Protein AF-A0A3P6T5S9-F1 (afdb_monomer_lite)

pLDDT: mean 77.86, std 15.09, range [27.42, 95.69]

Sequence (155 aa):
MCSCSVAAVSPSATGPFSETRSIGPPHPSAKLKLLEIKGSSTGWFGTVELTFEYFGAWPLGLKDLEVTPVMDGDFCEKAAFNQSVPLPNYAQGSLGTVVARVDADAMYRRCHYLYYAKEVKSKQCRTRSFPTAKDSQSILLSELRHNQFSFTVSD

Secondary structure (DSSP, 8-state):
-EEE----EETTEE-PPPPPEEEPPPPP--EEEEEEEEEEEETTEEEEEEEEEEE---TT-GGGEEEEEEEEEEEESS--TT-PPPPPEEEE-STTEEEEEEEHHHHHTTEEEEEEEEEEEETTT--EE---GGG-EEEETTTTSSS--------

Foldseek 3Di:
DDKDWDWDDDPVDTHDTDPIDDDDQDEDDKKWDFDDWEWDDDDPWIKIKTKIFIDDPDPVDQVQKDFDKAWDWDDFQADPVPDDQDGWDWDDDPRRMIITMGICVCLVRFIKIKMTGQKMAGNVSRHMDGDDSVSIDMDGSPVVPDDDYPDDDDD

Structure (mmCIF, N/CA/C/O backbone):
data_AF-A0A3P6T5S9-F1
#
_entry.id   AF-A0A3P6T5S9-F1
#
loop_
_atom_site.group_PDB
_atom_site.id
_atom_site.type_symbol
_atom_site.label_atom_id
_atom_site.label_alt_id
_atom_site.label_comp_id
_atom_site.label_asym_id
_atom_site.label_entity_id
_atom_site.label_seq_id
_atom_site.pdbx_PDB_ins_code
_atom_site.Cartn_x
_atom_site.Cartn_y
_atom_site.Cartn_z
_atom_site.occupancy
_atom_site.B_iso_or_equiv
_atom_site.auth_seq_id
_atom_site.auth_comp_id
_atom_site.auth_asym_id
_atom_site.auth_atom_id
_atom_site.pdbx_PDB_model_num
ATOM 1 N N . MET A 1 1 ? -9.781 9.332 23.239 1.00 52.12 1 MET A N 1
ATOM 2 C CA . MET A 1 1 ? -9.938 8.082 24.013 1.00 52.12 1 MET A CA 1
ATOM 3 C C . MET A 1 1 ? -11.313 7.529 23.706 1.00 52.12 1 MET A C 1
ATOM 5 O O . MET A 1 1 ? -12.257 8.307 23.734 1.00 52.12 1 MET A O 1
ATOM 9 N N . CYS A 1 2 ? -11.411 6.246 23.363 1.00 61.91 2 CYS A N 1
ATOM 10 C CA . CYS A 1 2 ? -12.689 5.575 23.132 1.00 61.91 2 CYS A CA 1
ATOM 11 C C . CYS A 1 2 ? -12.985 4.671 24.332 1.00 61.91 2 CYS A C 1
ATOM 13 O O . CYS A 1 2 ? -12.091 3.993 24.837 1.00 61.91 2 CYS A O 1
ATOM 15 N N . SER A 1 3 ? -14.225 4.684 24.806 1.00 74.31 3 SER A N 1
ATOM 16 C CA . SER A 1 3 ? -14.689 3.852 25.912 1.00 74.31 3 SER A CA 1
ATOM 17 C C . SER A 1 3 ? -15.760 2.887 25.421 1.00 74.31 3 SER A C 1
ATOM 19 O O . SER A 1 3 ? -16.644 3.274 24.658 1.00 74.31 3 SER A O 1
ATOM 21 N N . CYS A 1 4 ? -15.684 1.634 25.864 1.00 79.56 4 CYS A N 1
ATOM 22 C CA . CYS A 1 4 ? -16.696 0.625 25.568 1.00 79.56 4 CYS A CA 1
ATOM 23 C C . CYS A 1 4 ? -17.222 -0.014 26.853 1.00 79.56 4 CYS A C 1
ATOM 25 O O . CYS A 1 4 ? -16.476 -0.242 27.808 1.00 79.56 4 CYS A O 1
ATOM 27 N N . SER A 1 5 ? -18.511 -0.331 26.836 1.00 88.44 5 SER A N 1
ATOM 28 C CA . SER A 1 5 ? -19.198 -1.176 27.807 1.00 88.44 5 SER A CA 1
ATOM 29 C C . SER A 1 5 ? -20.119 -2.128 27.049 1.00 88.44 5 SER A C 1
ATOM 31 O O . SER A 1 5 ? -20.543 -1.846 25.926 1.00 88.44 5 SER A O 1
ATOM 33 N N . VAL A 1 6 ? -20.390 -3.284 27.642 1.00 90.94 6 VAL A N 1
ATOM 34 C CA . VAL A 1 6 ? -21.270 -4.305 27.066 1.00 90.94 6 VAL A CA 1
ATOM 35 C C . VAL A 1 6 ? -22.428 -4.566 28.015 1.00 90.94 6 VAL A C 1
ATOM 37 O O . VAL A 1 6 ? -22.257 -4.510 29.229 1.00 90.94 6 VAL A O 1
ATOM 40 N N . ALA A 1 7 ? -23.609 -4.844 27.474 1.00 94.38 7 ALA A N 1
ATOM 41 C CA . ALA A 1 7 ? -24.784 -5.224 28.251 1.00 94.38 7 ALA A CA 1
ATOM 42 C C . ALA A 1 7 ? -25.393 -6.500 27.669 1.00 94.38 7 ALA A C 1
ATOM 44 O O . ALA A 1 7 ? -25.393 -6.699 26.453 1.00 94.38 7 ALA A O 1
ATOM 45 N N . ALA A 1 8 ? -25.918 -7.361 28.540 1.00 92.56 8 ALA A N 1
ATOM 46 C CA . ALA A 1 8 ? -26.695 -8.515 28.108 1.00 92.56 8 ALA A CA 1
ATOM 47 C C . ALA A 1 8 ? -28.048 -8.045 27.558 1.00 92.56 8 ALA A C 1
ATOM 49 O O . ALA A 1 8 ? -28.709 -7.212 28.178 1.00 92.56 8 ALA A O 1
ATOM 50 N N . VAL A 1 9 ? -28.469 -8.582 26.413 1.00 95.69 9 VAL A N 1
ATOM 51 C CA . VAL A 1 9 ? -29.724 -8.198 25.752 1.00 95.69 9 VAL A CA 1
ATOM 52 C C . VAL A 1 9 ? -30.643 -9.412 25.662 1.00 95.69 9 VAL A C 1
ATOM 54 O O . VAL A 1 9 ? -30.214 -10.498 25.281 1.00 95.69 9 VAL A O 1
ATOM 57 N N . SER A 1 10 ? -31.909 -9.220 26.014 1.00 92.75 10 SER A N 1
ATOM 58 C CA . SER A 1 10 ? -33.001 -10.179 25.838 1.00 92.75 10 SER A CA 1
ATOM 59 C C . SER A 1 10 ? -34.105 -9.540 24.983 1.00 92.75 10 SER A C 1
ATOM 61 O O . SER A 1 10 ? -34.122 -8.315 24.852 1.00 92.75 10 SER A O 1
ATOM 63 N N . PRO A 1 11 ? -35.052 -10.316 24.421 1.00 94.25 11 PRO A N 1
ATOM 64 C CA . PRO A 1 11 ? -36.096 -9.780 23.540 1.00 94.25 11 PRO A CA 1
ATOM 65 C C . PRO A 1 11 ? -36.939 -8.652 24.153 1.00 94.25 11 PRO A C 1
ATOM 67 O O . PRO A 1 11 ? -37.520 -7.854 23.425 1.00 94.25 11 PRO A O 1
ATOM 70 N N . SER A 1 12 ? -37.014 -8.590 25.484 1.00 93.19 12 SER A N 1
ATOM 71 C CA . SER A 1 12 ? -37.866 -7.660 26.227 1.00 93.19 12 SER A CA 1
ATOM 72 C C . SER A 1 12 ? -37.107 -6.715 27.162 1.00 93.19 12 SER A C 1
ATOM 74 O O . SER A 1 12 ? -37.729 -5.835 27.750 1.00 93.19 12 SER A O 1
ATOM 76 N N . ALA A 1 13 ? -35.794 -6.886 27.347 1.00 91.56 13 ALA A N 1
ATOM 77 C CA . ALA A 1 13 ? -35.017 -6.073 28.283 1.00 91.56 13 ALA A CA 1
ATOM 78 C C . ALA A 1 13 ? -33.512 -6.090 27.988 1.00 91.56 13 ALA A C 1
ATOM 80 O O . ALA A 1 13 ? -32.966 -7.098 27.535 1.00 91.56 13 ALA A O 1
ATOM 81 N N . THR A 1 14 ? -32.838 -5.003 28.362 1.00 94.38 14 THR A N 1
ATOM 82 C CA . THR A 1 14 ? -31.375 -4.887 28.396 1.00 94.38 14 THR A CA 1
ATOM 83 C C . THR A 1 14 ? -30.918 -4.871 29.853 1.00 94.38 14 THR A C 1
ATOM 85 O O . THR A 1 14 ? -31.457 -4.121 30.664 1.00 94.38 14 THR A O 1
ATOM 88 N N . GLY A 1 15 ? -29.949 -5.719 30.195 1.00 93.25 15 GLY A N 1
ATOM 89 C CA . GLY A 1 15 ? -29.340 -5.767 31.522 1.00 93.25 15 GLY A CA 1
ATOM 90 C C . GLY A 1 15 ? -28.439 -4.557 31.806 1.00 93.25 15 GLY A C 1
ATOM 91 O O . GLY A 1 15 ? -28.217 -3.721 30.928 1.00 93.25 15 GLY A O 1
ATOM 92 N N . PRO A 1 16 ? -27.890 -4.448 33.026 1.00 93.31 16 PRO A N 1
ATOM 93 C CA . PRO A 1 16 ? -26.955 -3.382 33.359 1.00 93.31 16 PRO A CA 1
ATOM 94 C C . PRO A 1 16 ? -25.697 -3.457 32.481 1.00 93.31 16 PRO A C 1
ATOM 96 O O . PRO A 1 16 ? -25.209 -4.542 32.155 1.00 93.31 16 PRO A O 1
ATOM 99 N N . PHE A 1 17 ? -25.172 -2.289 32.108 1.00 92.19 17 PHE A N 1
ATOM 100 C CA . PHE A 1 17 ? -23.906 -2.191 31.389 1.00 92.19 17 PHE A CA 1
ATOM 101 C C . PHE A 1 17 ? -22.741 -2.611 32.289 1.00 92.19 17 PHE A C 1
ATOM 103 O O . PHE A 1 17 ? -22.725 -2.324 33.486 1.00 92.19 17 PHE A O 1
ATOM 110 N N . SER A 1 18 ? -21.751 -3.270 31.692 1.00 92.25 18 SER A N 1
ATOM 111 C CA . SER A 1 18 ? -20.482 -3.581 32.339 1.00 92.25 18 SER A CA 1
ATOM 112 C C . SER A 1 18 ? -19.733 -2.310 32.736 1.00 92.25 18 SER A C 1
ATOM 114 O O . SER A 1 18 ? -19.991 -1.225 32.207 1.00 92.25 18 SER A O 1
ATOM 116 N N . GLU A 1 19 ? -18.712 -2.465 33.578 1.00 90.31 19 GLU A N 1
ATOM 117 C CA . GLU A 1 19 ? -17.730 -1.405 33.791 1.00 90.31 19 GLU A CA 1
ATOM 118 C C . GLU A 1 19 ? -17.168 -0.899 32.458 1.00 90.31 19 GLU A C 1
ATOM 120 O O . GLU A 1 19 ? -16.846 -1.677 31.549 1.00 90.31 19 GLU A O 1
ATOM 125 N N . THR A 1 20 ? -17.060 0.422 32.354 1.00 88.00 20 THR A N 1
ATOM 126 C CA . THR A 1 20 ? -16.529 1.098 31.178 1.00 88.00 20 THR A CA 1
ATOM 127 C C . THR A 1 20 ? -15.031 0.856 31.084 1.00 88.00 20 THR A C 1
ATOM 129 O O . THR A 1 20 ? -14.269 1.286 31.951 1.00 88.00 20 THR A O 1
ATOM 132 N N . ARG A 1 21 ? -14.582 0.217 30.001 1.00 83.44 21 ARG A N 1
ATOM 133 C CA . ARG A 1 21 ? -13.153 0.053 29.723 1.00 83.44 21 ARG A CA 1
ATOM 134 C C . ARG A 1 21 ? -12.686 1.063 28.690 1.00 83.44 21 ARG A C 1
ATOM 136 O O . ARG A 1 21 ? -13.300 1.229 27.636 1.00 83.44 21 ARG A O 1
ATOM 143 N N . SER A 1 22 ? -11.580 1.732 29.007 1.00 76.88 22 SER A N 1
ATOM 144 C CA . SER A 1 22 ? -10.863 2.571 28.051 1.00 76.88 22 SER A CA 1
ATOM 145 C C . SER A 1 22 ? -10.094 1.663 27.103 1.00 76.88 22 SER A C 1
ATOM 147 O O . SER A 1 22 ? -9.246 0.881 27.536 1.00 76.88 22 SER A O 1
ATOM 149 N N . ILE A 1 23 ? -10.414 1.749 25.819 1.00 74.38 23 ILE A N 1
ATOM 150 C CA . ILE A 1 23 ? -9.679 1.069 24.761 1.00 74.38 23 ILE A CA 1
ATOM 151 C C . ILE A 1 23 ? -8.885 2.103 23.970 1.00 74.38 23 ILE A C 1
ATOM 153 O O . ILE A 1 23 ? -9.350 3.211 23.674 1.00 74.38 23 ILE A O 1
ATOM 157 N N . GLY A 1 24 ? -7.650 1.732 23.635 1.00 67.62 24 GLY A N 1
ATOM 158 C CA . GLY A 1 24 ? -6.863 2.482 22.667 1.00 67.62 24 GLY A CA 1
ATOM 159 C C . GLY A 1 24 ? -7.614 2.551 21.335 1.00 67.62 24 GLY A C 1
ATOM 160 O O . GLY A 1 24 ? -8.388 1.642 21.019 1.00 67.62 24 GLY A O 1
ATOM 161 N N . PRO A 1 25 ? -7.428 3.621 20.550 1.00 67.12 25 PRO A N 1
ATOM 162 C CA . PRO A 1 25 ? -8.067 3.694 19.252 1.00 67.12 25 PRO A CA 1
ATOM 163 C C . PRO A 1 25 ? -7.555 2.534 18.375 1.00 67.12 25 PRO A C 1
ATOM 165 O O . PRO A 1 25 ? -6.379 2.161 18.473 1.00 67.12 25 PRO A O 1
ATOM 168 N N . PRO A 1 26 ? -8.422 1.923 17.552 1.00 75.19 26 PRO A N 1
ATOM 169 C CA . PRO A 1 26 ? -8.018 0.810 16.709 1.00 75.19 26 PRO A CA 1
ATOM 170 C C . PRO A 1 26 ? -6.925 1.264 15.736 1.00 75.19 26 PRO A C 1
ATOM 172 O O . PRO A 1 26 ? -6.960 2.378 15.203 1.00 75.19 26 PRO A O 1
ATOM 175 N N . HIS A 1 27 ? -5.940 0.396 15.512 1.00 80.50 27 HIS A N 1
ATOM 176 C CA . HIS A 1 27 ? -4.856 0.656 14.571 1.00 80.50 27 HIS A CA 1
ATOM 177 C C . HIS A 1 27 ? -5.180 -0.046 13.256 1.00 80.50 27 HIS A C 1
ATOM 179 O O . HIS A 1 27 ? -5.415 -1.258 13.269 1.00 80.50 27 HIS A O 1
ATOM 185 N N . PRO A 1 28 ? -5.232 0.684 12.132 1.00 83.88 28 PRO A N 1
ATOM 186 C CA . PRO A 1 28 ? -5.556 0.071 10.858 1.00 83.88 28 PRO A CA 1
ATOM 187 C C . PRO A 1 28 ? -4.438 -0.874 10.424 1.00 83.88 28 PRO A C 1
ATOM 189 O O . PRO A 1 28 ? -3.287 -0.718 10.816 1.00 83.88 28 PRO A O 1
ATOM 192 N N . SER A 1 29 ? -4.763 -1.875 9.621 1.00 83.50 29 SER A N 1
ATOM 193 C CA . SER A 1 29 ? -3.777 -2.761 9.009 1.00 83.50 29 SER A CA 1
ATOM 194 C C . SER A 1 29 ? -4.258 -3.121 7.616 1.00 83.50 29 SER A C 1
ATOM 196 O O . SER A 1 29 ? -5.448 -3.376 7.416 1.00 83.50 29 SER A O 1
ATOM 198 N N . ALA A 1 30 ? -3.339 -3.101 6.659 1.00 85.69 30 ALA A N 1
ATOM 199 C CA . ALA A 1 30 ? -3.608 -3.447 5.279 1.00 85.69 30 ALA A CA 1
ATOM 200 C C . ALA A 1 30 ? -2.390 -4.161 4.697 1.00 85.69 30 ALA A C 1
ATOM 202 O O . ALA A 1 30 ? -1.250 -3.767 4.948 1.00 85.69 30 ALA A O 1
ATOM 203 N N . LYS A 1 31 ? -2.648 -5.201 3.909 1.00 86.81 31 LYS A N 1
ATOM 204 C CA . LYS A 1 31 ? -1.640 -5.886 3.101 1.00 86.81 31 LYS A CA 1
ATOM 205 C C . LYS A 1 31 ? -1.852 -5.526 1.644 1.00 86.81 31 LYS A C 1
ATOM 207 O O . LYS A 1 31 ? -2.989 -5.312 1.233 1.00 86.81 31 LYS A O 1
ATOM 212 N N . LEU A 1 32 ? -0.766 -5.469 0.882 1.00 88.06 32 LEU A N 1
ATOM 213 C CA . LEU A 1 32 ? -0.816 -5.220 -0.554 1.00 88.06 32 LEU A CA 1
ATOM 214 C C . LEU A 1 32 ? -0.779 -6.537 -1.319 1.00 88.06 32 LEU A C 1
ATOM 216 O O . LEU A 1 32 ? -0.088 -7.480 -0.931 1.00 88.06 32 LEU A O 1
ATOM 220 N N . LYS A 1 33 ? -1.486 -6.577 -2.438 1.00 88.06 33 LYS A N 1
ATOM 221 C CA . LYS A 1 33 ? -1.388 -7.620 -3.450 1.00 88.06 33 LYS A CA 1
ATOM 222 C C . LYS A 1 33 ? -1.350 -6.951 -4.811 1.00 88.06 33 LYS A C 1
ATOM 224 O O . LYS A 1 33 ? -2.144 -6.054 -5.079 1.00 88.06 33 LYS A O 1
ATOM 229 N N . LEU A 1 34 ? -0.433 -7.379 -5.667 1.00 86.38 34 LEU A N 1
ATOM 230 C CA . LEU A 1 34 ? -0.402 -6.909 -7.043 1.00 86.38 34 LEU A CA 1
ATOM 231 C C . LEU A 1 34 ? -1.654 -7.396 -7.785 1.00 86.38 34 LEU A C 1
ATOM 233 O O . LEU A 1 34 ? -1.944 -8.593 -7.796 1.00 86.38 34 LEU A O 1
ATOM 237 N N . LEU A 1 35 ? -2.395 -6.457 -8.367 1.00 86.38 35 LEU A N 1
ATOM 238 C CA . LEU A 1 35 ? -3.636 -6.717 -9.091 1.00 86.38 35 LEU A CA 1
ATOM 239 C C . LEU A 1 35 ? -3.421 -6.670 -10.603 1.00 86.38 35 LEU A C 1
ATOM 241 O O . LEU A 1 35 ? -3.854 -7.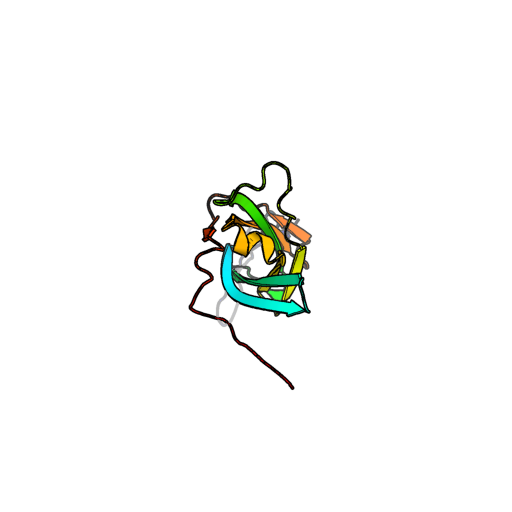572 -11.313 1.00 86.38 35 LEU A O 1
ATOM 245 N N . GLU A 1 36 ? -2.781 -5.609 -11.091 1.00 84.12 36 GLU A N 1
ATOM 246 C CA . GLU A 1 36 ? -2.664 -5.348 -12.524 1.00 84.12 36 GLU A CA 1
ATOM 247 C C . GLU A 1 36 ? -1.375 -4.598 -12.845 1.00 84.12 36 GLU A C 1
ATOM 249 O O . GLU A 1 36 ? -0.857 -3.832 -12.028 1.00 84.12 36 GLU A O 1
ATOM 254 N N . ILE A 1 37 ? -0.882 -4.805 -14.063 1.00 79.31 37 ILE A N 1
ATOM 255 C CA . ILE A 1 37 ? 0.301 -4.149 -14.600 1.00 79.31 37 ILE A CA 1
ATOM 256 C C . ILE A 1 37 ? -0.043 -3.622 -15.986 1.00 79.31 37 ILE A C 1
ATOM 258 O O . ILE A 1 37 ? -0.540 -4.367 -16.829 1.00 79.31 37 ILE A O 1
ATOM 262 N N . LYS A 1 38 ? 0.219 -2.340 -16.228 1.00 81.38 38 LYS A N 1
ATOM 263 C CA . LYS A 1 38 ? -0.043 -1.683 -17.509 1.00 81.38 38 LYS A CA 1
ATOM 264 C C . LYS A 1 38 ? 1.196 -0.947 -17.984 1.00 81.38 38 LYS A C 1
ATOM 266 O O . LYS A 1 38 ? 1.690 -0.052 -17.310 1.00 81.38 38 LYS A O 1
ATOM 271 N N . GLY A 1 39 ? 1.690 -1.314 -19.161 1.00 76.44 39 GLY A N 1
ATOM 272 C CA . GLY A 1 39 ? 2.707 -0.539 -19.865 1.00 76.44 39 GLY A CA 1
ATOM 273 C C . GLY A 1 39 ? 2.048 0.489 -20.778 1.00 76.44 39 GLY A C 1
ATOM 274 O O . GLY A 1 39 ? 1.134 0.151 -21.524 1.00 76.44 39 GLY A O 1
ATOM 275 N N . SER A 1 40 ? 2.534 1.723 -20.746 1.00 74.00 40 SER A N 1
ATOM 276 C CA . SER A 1 40 ? 2.206 2.763 -21.718 1.00 74.00 40 SER A CA 1
ATOM 277 C C . SER A 1 40 ? 3.497 3.317 -22.306 1.00 74.00 40 SER A C 1
ATOM 279 O O . SER A 1 40 ? 4.486 3.482 -21.593 1.00 74.00 40 SER A O 1
ATOM 281 N N . SER A 1 41 ? 3.511 3.596 -23.606 1.00 70.38 41 SER A N 1
ATOM 282 C CA . SER A 1 41 ? 4.642 4.237 -24.275 1.00 70.38 41 SER A CA 1
ATOM 283 C C . SER A 1 41 ? 4.160 5.433 -25.075 1.00 70.38 41 SER A C 1
ATOM 285 O O . SER A 1 41 ? 3.377 5.278 -26.009 1.00 70.38 41 SER A O 1
ATOM 287 N N . THR A 1 42 ? 4.670 6.616 -24.751 1.00 59.47 42 THR A N 1
ATOM 288 C CA . THR A 1 42 ? 4.489 7.820 -25.566 1.00 59.47 42 THR A CA 1
ATOM 289 C C . THR A 1 42 ? 5.830 8.154 -26.211 1.00 59.47 42 THR A C 1
ATOM 291 O O . THR A 1 42 ? 6.687 8.801 -25.607 1.00 59.47 42 THR A O 1
ATOM 294 N N . GLY A 1 43 ? 6.045 7.662 -27.434 1.00 62.31 43 GLY A N 1
ATOM 295 C CA . GLY A 1 43 ? 7.313 7.821 -28.151 1.00 62.31 43 GLY A CA 1
ATOM 296 C C . GLY A 1 43 ? 8.450 7.005 -27.524 1.00 62.31 43 GLY A C 1
ATOM 297 O O . GLY A 1 43 ? 8.315 5.802 -27.327 1.00 62.31 43 GLY A O 1
ATOM 298 N N . TRP A 1 44 ? 9.580 7.654 -27.222 1.00 55.09 44 TRP A N 1
ATOM 299 C CA . TRP A 1 44 ? 10.773 7.005 -26.646 1.00 55.09 44 TRP A CA 1
ATOM 300 C C . TRP A 1 44 ? 10.678 6.761 -25.131 1.00 55.09 44 TRP A C 1
ATOM 302 O O . TRP A 1 44 ? 11.489 6.015 -24.583 1.00 55.09 44 TRP A O 1
ATOM 312 N N . PHE A 1 45 ? 9.704 7.371 -24.450 1.00 66.50 45 PHE A N 1
ATOM 313 C CA . PHE A 1 45 ? 9.515 7.240 -23.007 1.00 66.50 45 PHE A CA 1
ATOM 314 C C . PHE A 1 45 ? 8.353 6.292 -22.717 1.00 66.50 45 PHE A C 1
ATOM 316 O O . PHE A 1 45 ? 7.228 6.499 -23.176 1.00 66.50 45 PHE A O 1
ATOM 323 N N . GLY A 1 46 ? 8.647 5.229 -21.969 1.00 74.56 46 GLY A N 1
ATOM 324 C CA . GLY A 1 46 ? 7.648 4.294 -21.470 1.00 74.56 46 GLY A CA 1
ATOM 325 C C . GLY A 1 46 ? 7.451 4.449 -19.968 1.00 74.56 46 GLY A C 1
ATOM 326 O O . GLY A 1 46 ? 8.411 4.690 -19.237 1.00 74.56 46 GLY A O 1
ATOM 327 N N . THR A 1 47 ? 6.223 4.253 -19.510 1.00 83.06 47 THR A N 1
ATOM 328 C CA . THR A 1 47 ? 5.844 4.221 -18.097 1.00 83.06 47 THR A CA 1
ATOM 329 C C . THR A 1 47 ? 5.084 2.934 -17.822 1.00 83.06 47 THR A C 1
ATOM 331 O O . THR A 1 47 ? 4.333 2.435 -18.659 1.00 83.06 47 THR A O 1
ATOM 334 N N . VAL A 1 48 ? 5.288 2.387 -16.635 1.00 82.75 48 VAL A N 1
ATOM 335 C CA . VAL A 1 48 ? 4.681 1.148 -16.169 1.00 82.75 48 VAL A CA 1
ATOM 336 C C . VAL A 1 48 ? 3.866 1.487 -14.942 1.00 82.75 48 VAL A C 1
ATOM 338 O O . VAL A 1 48 ? 4.396 1.993 -13.954 1.00 82.75 48 VAL A O 1
ATOM 341 N N . GLU A 1 49 ? 2.573 1.224 -15.009 1.00 88.19 49 GLU A N 1
ATOM 342 C CA . GLU A 1 49 ? 1.653 1.376 -13.896 1.00 88.19 49 GLU A CA 1
ATOM 343 C C . GLU A 1 49 ? 1.424 0.013 -13.241 1.00 88.19 49 GLU A C 1
ATOM 345 O O . GLU A 1 49 ? 1.014 -0.948 -13.889 1.00 88.19 49 GLU A O 1
ATOM 350 N N . LEU A 1 50 ? 1.692 -0.066 -11.944 1.00 86.81 50 LEU A N 1
ATOM 351 C CA . LEU A 1 50 ? 1.466 -1.220 -11.086 1.00 86.81 50 LEU A CA 1
ATOM 352 C C . LEU A 1 50 ? 0.290 -0.886 -10.175 1.00 86.81 50 LEU A C 1
ATOM 354 O O . LEU A 1 50 ? 0.387 0.015 -9.342 1.00 86.81 50 LEU A O 1
ATOM 358 N N . THR A 1 51 ? -0.821 -1.596 -10.323 1.00 89.06 51 THR A N 1
ATOM 359 C CA . THR A 1 51 ? -1.984 -1.442 -9.448 1.00 89.06 51 THR A CA 1
ATOM 360 C C . THR A 1 51 ? -1.920 -2.490 -8.353 1.00 89.06 51 THR A C 1
ATOM 362 O O . THR A 1 51 ? -1.918 -3.690 -8.626 1.00 89.06 51 THR A O 1
ATOM 365 N N . PHE A 1 52 ? -1.899 -2.039 -7.105 1.00 89.62 52 PHE A N 1
ATOM 366 C CA . PHE A 1 52 ? -1.966 -2.886 -5.926 1.00 89.62 52 PHE A CA 1
ATOM 367 C C . PHE A 1 52 ? -3.349 -2.780 -5.303 1.00 89.62 52 PHE A C 1
ATOM 369 O O . PHE A 1 52 ? -3.820 -1.684 -5.010 1.00 89.62 52 PHE A O 1
ATOM 376 N N . GLU A 1 53 ? -3.973 -3.921 -5.055 1.00 91.19 53 GLU A N 1
ATOM 377 C CA . GLU A 1 53 ? -5.138 -4.030 -4.190 1.00 91.19 53 GLU A CA 1
ATOM 378 C C . GLU A 1 53 ? -4.671 -4.118 -2.734 1.00 91.19 53 GLU A C 1
ATOM 380 O O . GLU A 1 53 ? -3.717 -4.838 -2.420 1.00 91.19 53 GLU A O 1
ATOM 385 N N . TYR A 1 54 ? -5.333 -3.391 -1.836 1.00 88.44 54 TYR A N 1
ATOM 386 C CA . TYR A 1 54 ? -5.108 -3.507 -0.405 1.00 88.44 54 TYR A CA 1
ATOM 387 C C . TYR A 1 54 ? -6.306 -4.119 0.311 1.00 88.44 54 TYR A C 1
ATOM 389 O O . TYR A 1 54 ? -7.450 -3.697 0.151 1.00 88.44 54 TYR A O 1
ATOM 397 N N . PHE A 1 55 ? -6.016 -5.109 1.152 1.00 83.75 55 PHE A N 1
ATOM 398 C CA . PHE A 1 55 ? -7.012 -5.860 1.908 1.00 83.75 55 PHE A CA 1
ATOM 399 C C . PHE A 1 55 ? -6.641 -5.919 3.391 1.00 83.75 55 PHE A C 1
ATOM 401 O O . PHE A 1 55 ? -5.469 -5.884 3.773 1.00 83.75 55 PHE A O 1
ATOM 408 N N . GLY A 1 56 ? -7.661 -6.009 4.241 1.00 78.75 56 GLY A N 1
ATOM 409 C CA . GLY A 1 56 ? -7.504 -6.051 5.690 1.00 78.75 56 GLY A CA 1
ATOM 410 C C . GLY A 1 56 ? -8.850 -6.026 6.406 1.00 78.75 56 GLY A C 1
ATOM 411 O O . GLY A 1 56 ? -9.845 -5.532 5.875 1.00 78.75 56 GLY A O 1
ATOM 412 N N . ALA A 1 57 ? -8.882 -6.560 7.626 1.00 76.62 57 ALA A N 1
ATOM 413 C CA . ALA A 1 57 ? -10.063 -6.536 8.481 1.00 76.62 57 ALA A CA 1
ATOM 414 C C . ALA A 1 57 ? -10.170 -5.172 9.184 1.00 76.62 57 ALA A C 1
ATOM 416 O O . ALA A 1 57 ? -9.837 -5.040 10.360 1.00 76.62 57 ALA A O 1
ATOM 417 N N . TRP A 1 58 ? -10.588 -4.137 8.449 1.00 86.94 58 TRP A N 1
ATOM 418 C CA . TRP A 1 58 ? -10.879 -2.827 9.031 1.00 86.94 58 TRP A CA 1
ATOM 419 C C . TRP A 1 58 ? -12.387 -2.656 9.258 1.00 86.94 58 TRP A C 1
ATOM 421 O O . TRP A 1 58 ? -13.140 -2.687 8.282 1.00 86.94 58 TRP A O 1
ATOM 431 N N . PRO A 1 59 ? -12.853 -2.445 10.506 1.00 82.31 59 PRO A N 1
ATOM 432 C CA . PRO A 1 59 ? -14.285 -2.405 10.822 1.00 82.31 59 PRO A CA 1
ATOM 433 C C . PRO A 1 59 ? -15.075 -1.312 10.093 1.00 82.31 59 PRO A C 1
ATOM 435 O O . PRO A 1 59 ? -16.261 -1.486 9.835 1.00 82.31 59 PRO A O 1
ATOM 438 N N . LEU A 1 60 ? -14.427 -0.196 9.744 1.00 84.62 60 LEU A N 1
ATOM 439 C CA . LEU A 1 60 ? -15.061 0.924 9.032 1.00 84.62 60 LEU A CA 1
ATOM 440 C C . LEU A 1 60 ? -15.001 0.764 7.501 1.00 84.62 60 LEU A C 1
ATOM 442 O O . LEU A 1 60 ? -15.477 1.621 6.757 1.00 84.62 60 LEU A O 1
ATOM 446 N N . GLY A 1 61 ? -14.429 -0.344 7.023 1.00 86.94 61 GLY A N 1
ATOM 447 C CA . GLY A 1 61 ? -14.278 -0.660 5.608 1.00 86.94 61 GLY A CA 1
ATOM 448 C C . GLY A 1 61 ? -13.156 0.115 4.910 1.00 86.94 61 GLY A C 1
ATOM 449 O O . GLY A 1 61 ? -12.612 1.094 5.414 1.00 86.94 61 GLY A O 1
ATOM 450 N N . LEU A 1 62 ? -12.810 -0.314 3.695 1.00 87.38 62 LEU A N 1
ATOM 451 C CA . LEU A 1 62 ? -11.650 0.207 2.957 1.00 87.38 62 LEU A CA 1
ATOM 452 C C . LEU A 1 62 ? -11.745 1.702 2.610 1.00 87.38 62 LEU A C 1
ATOM 454 O O . LEU A 1 62 ? -10.721 2.350 2.438 1.00 87.38 62 LEU A O 1
ATOM 458 N N . LYS A 1 63 ? -12.957 2.274 2.545 1.00 88.69 63 LYS A N 1
ATOM 459 C CA . LYS A 1 63 ? -13.173 3.708 2.254 1.00 88.69 63 LYS A CA 1
ATOM 460 C C . LYS A 1 63 ? -12.519 4.620 3.290 1.00 88.69 63 LYS A C 1
ATOM 462 O O . LYS A 1 63 ? -12.070 5.722 2.953 1.00 88.69 63 LYS A O 1
ATOM 467 N N . ASP A 1 64 ? -12.481 4.153 4.532 1.00 88.88 64 ASP A N 1
ATOM 468 C CA . ASP A 1 64 ? -11.881 4.872 5.646 1.00 88.88 64 ASP A CA 1
ATOM 469 C C . ASP A 1 64 ? -10.348 4.822 5.622 1.00 88.88 64 ASP A C 1
ATOM 471 O O . ASP A 1 64 ? -9.692 5.633 6.272 1.00 88.88 64 ASP A O 1
ATOM 475 N N . LEU A 1 65 ? -9.763 3.902 4.855 1.00 89.69 65 LEU A N 1
ATOM 476 C CA . LEU A 1 65 ? -8.323 3.731 4.810 1.00 89.69 65 LEU A CA 1
ATOM 477 C C . LEU A 1 65 ? -7.669 4.628 3.758 1.00 89.69 65 LEU A C 1
ATOM 479 O O . LEU A 1 65 ? -8.213 4.916 2.689 1.00 89.69 65 LEU A O 1
ATOM 483 N N . GLU A 1 66 ? -6.461 5.057 4.082 1.00 90.19 66 GLU A N 1
ATOM 484 C CA . GLU A 1 66 ? -5.494 5.629 3.159 1.00 90.19 66 GLU A CA 1
ATOM 485 C C . GLU A 1 66 ? -4.185 4.864 3.347 1.00 90.19 66 GLU A C 1
ATOM 487 O O . GLU A 1 66 ? -3.631 4.815 4.446 1.00 90.19 66 GLU A O 1
ATOM 492 N N . VAL A 1 67 ? -3.728 4.210 2.282 1.00 89.88 67 VAL A N 1
ATOM 493 C CA . VAL A 1 67 ? -2.549 3.341 2.304 1.00 89.88 67 VAL A CA 1
ATOM 494 C C . VAL A 1 67 ? -1.439 3.996 1.500 1.00 89.88 67 VAL A C 1
ATOM 496 O O . VAL A 1 67 ? -1.639 4.348 0.338 1.00 89.88 67 VAL A O 1
ATOM 499 N N . THR A 1 68 ? -0.267 4.113 2.113 1.00 90.12 68 THR A N 1
ATOM 500 C CA . THR A 1 68 ? 0.968 4.528 1.453 1.00 90.12 68 THR A CA 1
ATOM 501 C C . THR A 1 68 ? 1.791 3.277 1.144 1.00 90.12 68 THR A C 1
ATOM 503 O O . THR A 1 68 ? 2.356 2.679 2.071 1.00 90.12 68 THR A O 1
ATOM 506 N N . PRO A 1 69 ? 1.859 2.842 -0.125 1.00 89.56 69 PRO A N 1
ATOM 507 C CA . PRO A 1 69 ? 2.744 1.757 -0.522 1.00 89.56 69 PRO A CA 1
ATOM 508 C C . PRO A 1 69 ? 4.205 2.220 -0.536 1.00 89.56 69 PRO A C 1
ATOM 510 O O . PRO A 1 69 ? 4.508 3.410 -0.637 1.00 89.56 69 PRO A O 1
ATOM 513 N N . VAL A 1 70 ? 5.112 1.256 -0.474 1.00 88.56 70 VAL A N 1
ATOM 514 C CA . VAL A 1 70 ? 6.516 1.425 -0.843 1.00 88.56 70 VAL A CA 1
ATOM 515 C C . VAL A 1 70 ? 6.914 0.277 -1.752 1.00 88.56 70 VAL A C 1
ATOM 517 O O . VAL A 1 70 ? 6.488 -0.854 -1.528 1.00 88.56 70 VAL A O 1
ATOM 520 N N . MET A 1 71 ? 7.733 0.587 -2.754 1.00 85.00 71 MET A N 1
ATOM 521 C CA . MET A 1 71 ? 8.558 -0.372 -3.470 1.00 85.00 71 MET A CA 1
ATOM 522 C C . MET A 1 71 ? 10.023 -0.028 -3.208 1.00 85.00 71 MET A C 1
ATOM 524 O O . MET A 1 71 ? 10.530 0.974 -3.716 1.00 85.00 71 MET A O 1
ATOM 528 N N . ASP A 1 72 ? 10.685 -0.853 -2.410 1.00 80.75 72 ASP A N 1
ATOM 529 C CA . ASP A 1 72 ? 12.115 -0.750 -2.161 1.00 80.75 72 ASP A CA 1
ATOM 530 C C . ASP A 1 72 ? 12.841 -1.556 -3.243 1.00 80.75 72 ASP A C 1
ATOM 532 O O . ASP A 1 72 ? 12.586 -2.749 -3.429 1.00 80.75 72 ASP A O 1
ATOM 536 N N . GLY A 1 73 ? 13.695 -0.879 -4.014 1.00 73.00 73 GLY A N 1
ATOM 537 C CA . GLY A 1 73 ? 14.521 -1.526 -5.029 1.00 73.00 73 GLY A CA 1
ATOM 538 C C . GLY A 1 73 ? 15.547 -2.434 -4.360 1.00 73.00 73 GLY A C 1
ATOM 539 O O . GLY A 1 73 ? 16.332 -1.965 -3.541 1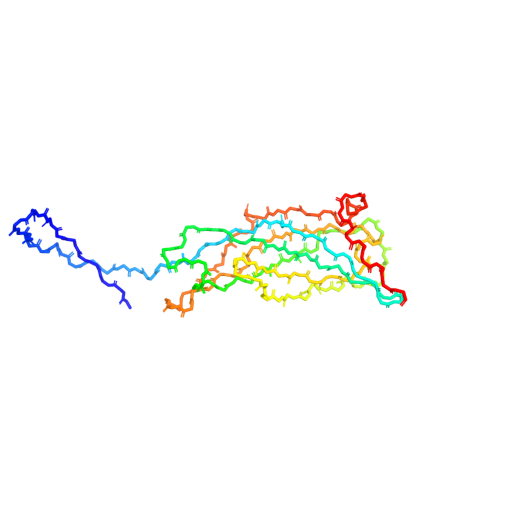.00 73.00 73 GLY A O 1
ATOM 540 N N . ASP A 1 74 ? 15.525 -3.715 -4.711 1.00 71.38 74 ASP A N 1
ATOM 541 C CA . ASP A 1 74 ? 16.437 -4.722 -4.170 1.00 71.38 74 ASP A CA 1
ATOM 542 C C . ASP A 1 74 ? 17.719 -4.782 -5.019 1.00 71.38 74 ASP A C 1
ATOM 544 O O . ASP A 1 74 ? 18.809 -4.459 -4.552 1.00 71.38 74 ASP A O 1
ATOM 548 N N . PHE A 1 75 ? 17.587 -5.074 -6.319 1.00 74.88 75 PHE A N 1
ATOM 549 C CA . PHE A 1 75 ? 18.685 -5.019 -7.294 1.00 74.88 75 PHE A CA 1
ATOM 550 C C . PHE A 1 75 ? 18.157 -4.913 -8.736 1.00 74.88 75 PHE A C 1
ATOM 552 O O . PHE A 1 75 ? 16.978 -5.141 -8.987 1.00 74.88 75 PHE A O 1
ATOM 559 N N . CYS A 1 76 ? 19.019 -4.604 -9.712 1.00 77.50 76 CYS A N 1
ATOM 560 C CA . CYS A 1 76 ? 18.689 -4.691 -11.143 1.00 77.50 76 CYS A CA 1
ATOM 561 C C . CYS A 1 76 ? 19.750 -5.510 -11.885 1.00 77.50 76 CYS A C 1
ATOM 563 O O . CYS A 1 76 ? 20.943 -5.270 -11.701 1.00 77.50 76 CYS A O 1
ATOM 565 N N . GLU A 1 77 ? 19.336 -6.450 -12.745 1.00 76.19 77 GLU A N 1
ATOM 566 C CA . GLU A 1 77 ? 20.275 -7.332 -13.467 1.00 76.19 77 GLU A CA 1
ATOM 567 C C . GLU A 1 77 ? 21.184 -6.561 -14.434 1.00 76.19 77 GLU A C 1
ATOM 569 O O . GLU A 1 77 ? 22.350 -6.913 -14.610 1.00 76.19 77 GLU A O 1
ATOM 574 N N . LYS A 1 78 ? 20.667 -5.506 -15.078 1.00 68.00 78 LYS A N 1
ATOM 575 C CA . LYS A 1 78 ? 21.483 -4.637 -15.933 1.00 68.00 78 LYS A CA 1
ATOM 576 C C . LYS A 1 78 ? 21.868 -3.385 -15.162 1.00 68.00 78 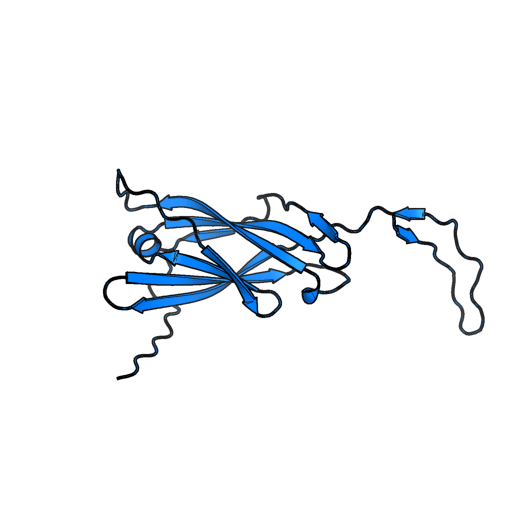LYS A C 1
ATOM 578 O O . LYS A 1 78 ? 21.109 -2.418 -15.098 1.00 68.00 78 LYS A O 1
ATOM 583 N N . ALA A 1 79 ? 23.066 -3.411 -14.595 1.00 55.59 79 ALA A N 1
ATOM 584 C CA . ALA A 1 79 ? 23.651 -2.259 -13.933 1.00 55.59 79 ALA A CA 1
ATOM 585 C C . ALA A 1 79 ? 23.983 -1.166 -14.962 1.00 55.59 79 ALA A C 1
ATOM 587 O O . ALA A 1 79 ? 24.914 -1.304 -15.755 1.00 55.59 79 ALA A O 1
ATOM 588 N N . ALA A 1 80 ? 23.263 -0.046 -14.926 1.00 56.31 80 ALA A N 1
ATOM 589 C CA . ALA A 1 80 ? 23.847 1.210 -15.373 1.00 56.31 80 ALA A CA 1
ATOM 590 C C . ALA A 1 80 ? 24.664 1.742 -14.190 1.00 56.31 80 ALA A C 1
ATOM 592 O O . ALA A 1 80 ? 24.095 2.244 -13.224 1.00 56.31 80 ALA A O 1
ATOM 593 N N . PHE A 1 81 ? 25.990 1.594 -14.247 1.00 51.59 81 PHE A N 1
ATOM 594 C CA . PHE A 1 81 ? 26.939 1.941 -13.173 1.00 51.59 81 PHE A CA 1
ATOM 595 C C . PHE A 1 81 ? 26.851 3.398 -12.661 1.00 51.59 81 PHE A C 1
ATOM 597 O O . PHE A 1 81 ? 27.517 3.737 -11.688 1.00 51.59 81 PHE A O 1
ATOM 604 N N . ASN A 1 82 ? 26.048 4.266 -13.285 1.00 55.97 82 ASN A N 1
ATOM 605 C CA . ASN A 1 82 ? 25.918 5.679 -12.931 1.00 55.97 82 ASN A CA 1
ATOM 606 C C . ASN A 1 82 ? 24.479 6.230 -12.920 1.00 55.97 82 ASN A C 1
ATOM 608 O O . ASN A 1 82 ? 24.320 7.446 -12.853 1.00 55.97 82 ASN A O 1
ATOM 612 N N . GLN A 1 83 ? 23.434 5.397 -13.008 1.00 57.22 83 GLN A N 1
ATOM 613 C CA . GLN A 1 83 ? 22.056 5.903 -13.063 1.00 57.22 83 GLN A CA 1
ATOM 614 C C . GLN A 1 83 ? 21.229 5.370 -11.901 1.00 57.22 83 GLN A C 1
ATOM 616 O O . GLN A 1 83 ? 20.913 4.182 -11.843 1.00 57.22 83 GLN A O 1
ATOM 621 N N . SER A 1 84 ? 20.857 6.277 -10.996 1.00 62.12 84 SER A N 1
ATOM 622 C CA . SER A 1 84 ? 19.847 6.026 -9.972 1.00 62.12 84 SER A CA 1
ATOM 623 C C . SER A 1 84 ? 18.565 5.530 -10.632 1.00 62.12 84 SER A C 1
ATOM 625 O O . SER A 1 84 ? 18.054 6.183 -11.543 1.00 62.12 84 SER A O 1
ATOM 627 N N . VAL A 1 85 ? 18.041 4.397 -10.170 1.00 63.72 85 VAL A N 1
ATOM 628 C CA . VAL A 1 85 ? 16.711 3.943 -10.577 1.00 63.72 85 VAL A CA 1
ATOM 629 C C . VAL A 1 85 ? 15.701 4.919 -9.970 1.00 63.72 85 VAL A C 1
ATOM 631 O O . VAL A 1 85 ? 15.716 5.100 -8.748 1.00 63.72 85 VAL A O 1
ATOM 634 N N . PRO A 1 86 ? 14.874 5.594 -10.782 1.00 66.06 86 PRO A N 1
ATOM 635 C CA . PRO A 1 86 ? 13.913 6.554 -10.265 1.00 66.06 86 PRO A CA 1
ATOM 636 C C . PRO A 1 86 ? 12.926 5.856 -9.326 1.00 66.06 86 PRO A C 1
ATOM 638 O O . PRO A 1 86 ? 12.488 4.728 -9.571 1.00 66.06 86 PRO A O 1
ATOM 641 N N . LEU A 1 87 ? 12.609 6.524 -8.215 1.00 71.00 87 LEU A N 1
ATOM 642 C CA . LEU A 1 87 ? 11.629 6.022 -7.260 1.00 71.00 87 LEU A CA 1
ATOM 643 C C . LEU A 1 87 ? 10.232 6.034 -7.895 1.00 71.00 87 LEU A C 1
ATOM 645 O O . LEU A 1 87 ? 9.923 6.954 -8.657 1.00 71.00 87 LEU A O 1
ATOM 649 N N . PRO A 1 88 ? 9.368 5.059 -7.567 1.00 81.62 88 PRO A N 1
ATOM 650 C CA . PRO A 1 88 ? 8.010 5.065 -8.077 1.00 81.62 88 PRO A CA 1
ATOM 651 C C . PRO A 1 88 ? 7.229 6.285 -7.594 1.00 81.62 88 PRO A C 1
ATOM 653 O O . PRO A 1 88 ? 7.323 6.687 -6.432 1.00 81.62 88 PRO A O 1
ATOM 656 N N . ASN A 1 89 ? 6.385 6.813 -8.474 1.00 86.25 89 ASN A N 1
ATOM 657 C CA . ASN A 1 89 ? 5.375 7.799 -8.109 1.00 86.25 89 ASN A CA 1
ATOM 658 C C . ASN A 1 89 ? 4.079 7.086 -7.728 1.00 86.25 89 ASN A C 1
ATOM 660 O O . ASN A 1 89 ? 3.591 6.248 -8.485 1.00 86.25 89 ASN A O 1
ATOM 664 N N . TYR A 1 90 ? 3.493 7.439 -6.587 1.00 88.81 90 TYR A N 1
ATOM 665 C CA . TYR A 1 90 ? 2.290 6.778 -6.082 1.00 88.81 90 TYR A CA 1
ATOM 666 C C . TYR A 1 90 ? 1.049 7.653 -6.238 1.00 88.81 90 TYR A C 1
ATOM 668 O O . TYR A 1 90 ? 1.088 8.860 -6.008 1.00 88.81 90 TYR A O 1
ATOM 676 N N . ALA A 1 91 ? -0.069 7.025 -6.583 1.00 87.38 91 ALA A N 1
ATOM 677 C CA . ALA A 1 91 ? -1.384 7.645 -6.620 1.00 87.38 91 ALA A CA 1
ATOM 678 C C . ALA A 1 91 ? -2.427 6.715 -5.989 1.00 87.38 91 ALA A C 1
ATOM 680 O O . ALA A 1 91 ? -2.321 5.492 -6.075 1.00 87.38 91 ALA A O 1
ATOM 681 N N . GLN A 1 92 ? -3.457 7.288 -5.367 1.00 84.25 92 GLN A N 1
ATOM 682 C CA . GLN A 1 92 ? -4.642 6.517 -4.987 1.00 84.25 92 GLN A CA 1
ATOM 683 C C . GLN A 1 92 ? -5.380 6.087 -6.258 1.00 84.25 92 GLN A C 1
ATOM 685 O O . GLN A 1 92 ? -5.589 6.899 -7.161 1.00 84.25 92 GLN A O 1
ATOM 690 N N . GLY A 1 93 ? -5.730 4.805 -6.333 1.00 84.62 93 GLY A N 1
ATOM 691 C CA . GLY A 1 93 ? -6.512 4.261 -7.432 1.00 84.62 93 GLY A CA 1
ATOM 692 C C . GLY A 1 93 ? -8.010 4.319 -7.139 1.00 84.62 93 GLY A C 1
ATOM 693 O O . GLY A 1 93 ? -8.507 5.166 -6.395 1.00 84.62 93 GLY A O 1
ATOM 694 N N . SER A 1 94 ? -8.737 3.363 -7.711 1.00 86.75 94 SER A N 1
ATOM 695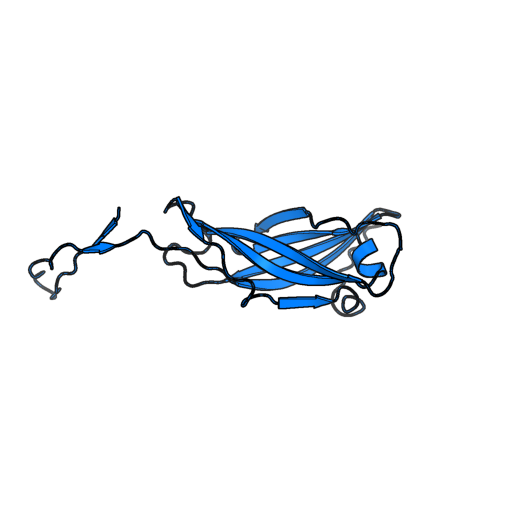 C CA . SER A 1 94 ? -10.105 3.050 -7.295 1.00 86.75 94 SER A CA 1
ATOM 696 C C . SER A 1 94 ? -10.161 2.582 -5.830 1.00 86.75 94 SER A C 1
ATOM 698 O O . SER A 1 94 ? -9.133 2.313 -5.203 1.00 86.75 94 SER A O 1
ATOM 700 N N . LEU A 1 95 ? -11.365 2.481 -5.264 1.00 86.50 95 LEU A N 1
ATOM 701 C CA . LEU A 1 95 ? -11.553 2.049 -3.879 1.00 86.50 95 LEU A CA 1
ATOM 702 C C . LEU A 1 95 ? -10.802 0.740 -3.584 1.00 86.50 95 LEU A C 1
ATOM 704 O O . LEU A 1 95 ? -11.032 -0.257 -4.257 1.00 86.50 95 LEU A O 1
ATOM 708 N N . GLY A 1 96 ? -9.953 0.735 -2.552 1.00 86.62 96 GLY A N 1
ATOM 709 C CA . GLY A 1 96 ? -9.176 -0.455 -2.200 1.00 86.62 96 GLY A CA 1
ATOM 710 C C . GLY A 1 96 ? -7.905 -0.642 -3.029 1.00 86.62 96 GLY A C 1
ATOM 711 O O . GLY A 1 96 ? -7.280 -1.688 -2.915 1.00 86.62 96 GLY A O 1
ATOM 712 N N . THR A 1 97 ? -7.505 0.334 -3.855 1.00 90.62 97 THR A N 1
ATOM 713 C CA . THR A 1 97 ? -6.315 0.211 -4.711 1.00 90.62 97 THR A CA 1
ATOM 714 C C . THR A 1 97 ? -5.368 1.407 -4.625 1.00 90.62 97 THR A C 1
ATOM 716 O O . THR A 1 97 ? -5.781 2.541 -4.380 1.00 90.62 97 THR A O 1
ATOM 719 N N . VAL A 1 98 ? -4.081 1.152 -4.849 1.00 90.88 98 VAL A N 1
ATOM 720 C CA . VAL A 1 98 ? -3.030 2.165 -5.010 1.00 90.88 98 VAL A CA 1
ATOM 721 C C . VAL A 1 98 ? -2.231 1.859 -6.267 1.00 90.88 98 VAL A C 1
ATOM 723 O O . VAL A 1 98 ? -1.977 0.699 -6.576 1.00 90.88 98 VAL A O 1
ATOM 726 N N . VAL A 1 99 ? -1.841 2.892 -7.000 1.00 91.19 99 VAL A N 1
ATOM 727 C CA . VAL A 1 99 ? -1.098 2.770 -8.254 1.00 91.19 99 VAL A CA 1
ATOM 728 C C . VAL A 1 99 ? 0.315 3.289 -8.036 1.00 91.19 99 VAL A C 1
ATOM 730 O O . VAL A 1 99 ? 0.487 4.417 -7.576 1.00 91.19 99 VAL A O 1
ATOM 733 N N . ALA A 1 100 ? 1.321 2.486 -8.371 1.00 89.50 100 ALA A N 1
ATOM 734 C CA . ALA A 1 100 ? 2.710 2.914 -8.460 1.00 89.50 100 ALA A CA 1
ATOM 735 C C . ALA A 1 100 ? 3.114 3.035 -9.928 1.00 89.50 100 ALA A C 1
ATOM 737 O O . ALA A 1 100 ? 2.868 2.132 -10.722 1.00 89.50 100 ALA A O 1
ATOM 738 N N . ARG A 1 101 ? 3.743 4.147 -10.291 1.00 87.94 101 ARG A N 1
ATOM 739 C CA . ARG A 1 101 ? 4.260 4.400 -11.634 1.00 87.94 101 ARG A CA 1
ATOM 740 C C . ARG A 1 101 ? 5.771 4.344 -11.607 1.00 87.94 101 ARG A C 1
ATOM 742 O O . ARG A 1 101 ? 6.383 5.093 -10.848 1.00 87.94 101 ARG A O 1
ATOM 749 N N . VAL A 1 102 ? 6.350 3.491 -12.438 1.00 84.75 102 VAL A N 1
ATOM 750 C CA . VAL A 1 102 ? 7.798 3.386 -12.636 1.00 84.75 102 VAL A CA 1
ATOM 751 C C . VAL A 1 102 ? 8.135 3.602 -14.101 1.00 84.75 102 VAL A C 1
ATOM 753 O O . VAL A 1 102 ? 7.344 3.281 -14.988 1.00 84.75 102 VAL A O 1
ATOM 756 N N . ASP A 1 103 ? 9.316 4.141 -14.370 1.00 82.50 103 ASP A N 1
ATOM 757 C CA . ASP A 1 103 ? 9.778 4.304 -15.742 1.00 82.50 103 ASP A CA 1
ATOM 758 C C . ASP A 1 103 ? 10.071 2.937 -16.368 1.00 82.50 103 ASP A C 1
ATOM 760 O O . ASP A 1 103 ? 10.590 2.027 -15.716 1.00 82.50 103 ASP A O 1
ATOM 764 N N . ALA A 1 104 ? 9.780 2.783 -17.661 1.00 77.44 104 ALA A N 1
ATOM 765 C CA . ALA A 1 104 ? 10.013 1.533 -18.387 1.00 77.44 104 ALA A CA 1
ATOM 766 C C . ALA A 1 104 ? 11.497 1.126 -18.408 1.00 77.44 104 ALA A C 1
ATOM 768 O O . ALA A 1 104 ? 11.812 -0.047 -18.601 1.00 77.44 104 ALA A O 1
ATOM 769 N N . ASP A 1 105 ? 12.419 2.057 -18.150 1.00 77.81 105 ASP A N 1
ATOM 770 C CA . ASP A 1 105 ? 13.834 1.757 -17.916 1.00 77.81 105 ASP A CA 1
ATOM 771 C C . ASP A 1 105 ? 14.032 0.729 -16.781 1.00 77.81 105 ASP A C 1
ATOM 773 O O . ASP A 1 105 ? 14.839 -0.192 -16.925 1.00 77.81 105 ASP A O 1
ATOM 777 N N . ALA A 1 106 ? 13.209 0.765 -15.726 1.00 76.69 106 ALA A N 1
ATOM 778 C CA . ALA A 1 106 ? 13.225 -0.238 -14.659 1.00 76.69 106 ALA A CA 1
ATOM 779 C C . ALA A 1 106 ? 12.858 -1.650 -15.169 1.00 76.69 106 ALA A C 1
ATOM 781 O O . ALA A 1 106 ? 13.437 -2.648 -14.727 1.00 76.69 106 ALA A O 1
ATOM 782 N N . MET A 1 107 ? 11.959 -1.756 -16.159 1.00 74.81 107 MET A N 1
ATOM 783 C CA . MET A 1 107 ? 11.670 -3.021 -16.853 1.00 74.81 107 MET A CA 1
ATOM 784 C C . MET A 1 107 ? 12.834 -3.474 -17.734 1.00 74.81 107 MET A C 1
ATOM 786 O O . MET A 1 107 ? 13.214 -4.648 -17.714 1.00 74.81 107 MET A O 1
ATOM 790 N N . TYR A 1 108 ? 13.421 -2.561 -18.515 1.00 75.00 108 TYR A N 1
ATOM 791 C CA . TYR A 1 108 ? 14.546 -2.883 -19.399 1.00 75.00 108 TYR A CA 1
ATOM 792 C C . TYR A 1 108 ? 15.768 -3.369 -18.623 1.00 75.00 108 TYR A C 1
ATOM 794 O O . TYR A 1 108 ? 16.464 -4.284 -19.085 1.00 75.00 108 TYR A O 1
ATOM 802 N N . ARG A 1 109 ? 15.989 -2.794 -17.437 1.00 77.25 109 ARG A N 1
ATOM 803 C CA . ARG A 1 109 ? 17.056 -3.172 -16.509 1.00 77.25 109 ARG A CA 1
ATOM 804 C C . ARG A 1 109 ? 16.755 -4.387 -15.655 1.00 77.25 109 ARG A C 1
ATOM 806 O O . ARG A 1 109 ? 17.665 -4.858 -14.973 1.00 77.25 109 ARG A O 1
ATOM 813 N N . ARG A 1 110 ? 15.530 -4.917 -15.741 1.00 79.31 110 ARG A N 1
ATOM 814 C CA . ARG A 1 110 ? 15.084 -6.093 -14.989 1.00 79.31 110 ARG A CA 1
ATOM 815 C C . ARG A 1 110 ? 15.246 -5.877 -13.485 1.00 79.31 110 ARG A C 1
ATOM 817 O O . ARG A 1 110 ? 15.901 -6.655 -12.801 1.00 79.31 110 ARG A O 1
ATOM 824 N N . CYS A 1 111 ? 14.705 -4.764 -13.003 1.00 80.19 111 CYS A N 1
ATOM 825 C CA . CYS A 1 111 ? 14.771 -4.417 -11.594 1.00 80.19 111 CYS A CA 1
ATOM 826 C C . CYS A 1 111 ? 13.836 -5.296 -10.754 1.00 80.19 111 CYS A C 1
ATOM 828 O O . CYS A 1 111 ? 12.702 -5.586 -11.145 1.00 80.19 111 CYS A O 1
ATOM 830 N N . HIS A 1 112 ? 14.345 -5.706 -9.601 1.00 82.75 112 HIS A N 1
ATOM 831 C CA . HIS A 1 112 ? 13.653 -6.437 -8.559 1.00 82.75 112 HIS A CA 1
ATOM 832 C C . HIS A 1 112 ? 13.227 -5.459 -7.464 1.00 82.75 112 HIS A C 1
ATOM 834 O O . HIS A 1 112 ? 14.032 -4.645 -7.003 1.00 82.75 112 HIS A O 1
ATOM 840 N N . TYR A 1 113 ? 11.964 -5.535 -7.056 1.00 83.06 113 TYR A N 1
ATOM 841 C CA . TYR A 1 113 ? 11.411 -4.689 -6.006 1.00 83.06 113 TYR A CA 1
ATOM 842 C C . TYR A 1 113 ? 10.737 -5.528 -4.933 1.00 83.06 113 TYR A C 1
ATOM 844 O O . TYR A 1 113 ? 10.002 -6.469 -5.233 1.00 83.06 113 TYR A O 1
ATOM 852 N N . LEU A 1 114 ? 10.914 -5.116 -3.684 1.00 86.44 114 LEU A N 1
ATOM 853 C CA . LEU A 1 114 ? 10.075 -5.534 -2.570 1.00 86.44 114 LEU A CA 1
ATOM 854 C C . LEU A 1 114 ? 8.990 -4.487 -2.361 1.00 86.44 114 LEU A C 1
ATOM 856 O O . LEU A 1 114 ? 9.298 -3.306 -2.225 1.00 86.44 114 LEU A O 1
ATOM 860 N N . TYR A 1 115 ? 7.728 -4.904 -2.307 1.00 87.56 115 TYR A N 1
ATOM 861 C CA . TYR A 1 115 ? 6.605 -4.009 -2.064 1.00 87.56 115 TYR A CA 1
ATOM 862 C C . TYR A 1 115 ? 5.819 -4.376 -0.806 1.00 87.56 115 TYR A C 1
ATOM 864 O O . TYR A 1 115 ? 5.606 -5.549 -0.495 1.00 87.56 115 TYR A O 1
ATOM 872 N N . TYR A 1 116 ? 5.386 -3.353 -0.067 1.00 88.69 116 TYR A N 1
ATOM 873 C CA . TYR A 1 116 ? 4.568 -3.482 1.143 1.00 88.69 116 TYR A CA 1
ATOM 874 C C . TYR A 1 116 ? 3.847 -2.169 1.475 1.00 88.69 116 TYR A C 1
ATOM 876 O O . TYR A 1 116 ? 4.170 -1.101 0.952 1.00 88.69 116 TYR A O 1
ATOM 884 N N . ALA A 1 117 ? 2.848 -2.239 2.357 1.00 89.75 117 ALA A N 1
ATOM 885 C CA . ALA A 1 117 ? 2.221 -1.048 2.921 1.00 89.75 117 ALA A CA 1
ATOM 886 C C . ALA A 1 117 ? 3.145 -0.459 3.995 1.00 89.75 117 ALA A C 1
ATOM 888 O O . ALA A 1 117 ? 3.332 -1.064 5.048 1.00 89.75 117 ALA A O 1
ATOM 889 N N . LYS A 1 118 ? 3.721 0.718 3.741 1.00 89.38 118 LYS A N 1
ATOM 890 C CA . LYS A 1 118 ? 4.600 1.404 4.701 1.00 89.38 118 LYS A CA 1
ATOM 891 C C . LYS A 1 118 ? 3.809 2.114 5.788 1.00 89.38 118 LYS A C 1
ATOM 893 O O . LYS A 1 118 ? 4.226 2.150 6.942 1.00 89.38 118 LYS A O 1
ATOM 898 N N . GLU A 1 119 ? 2.686 2.707 5.412 1.00 90.62 119 GLU A N 1
ATOM 899 C CA . GLU A 1 119 ? 1.824 3.440 6.329 1.00 90.62 119 GLU A CA 1
ATOM 900 C C . GLU A 1 119 ? 0.363 3.188 5.965 1.00 90.62 119 GLU A C 1
ATOM 902 O O . GLU A 1 119 ? -0.005 3.219 4.790 1.00 90.62 119 GLU A O 1
ATOM 907 N N . VAL A 1 120 ? -0.472 2.954 6.974 1.00 90.94 120 VAL A N 1
ATOM 908 C CA . VAL A 1 120 ? -1.926 2.863 6.818 1.00 90.94 120 VAL A CA 1
ATOM 909 C C . VAL A 1 120 ? -2.568 3.856 7.772 1.00 90.94 120 VAL A C 1
ATOM 911 O O . VAL A 1 120 ? -2.291 3.833 8.970 1.00 90.94 120 VAL A O 1
ATOM 914 N N . LYS A 1 121 ? -3.428 4.731 7.254 1.00 90.88 121 LYS A N 1
ATOM 915 C CA . LYS A 1 121 ? -4.156 5.747 8.022 1.00 90.88 121 LYS A CA 1
ATOM 916 C C . LYS A 1 121 ? -5.651 5.485 7.977 1.00 90.88 121 LYS A C 1
ATOM 918 O O . LYS A 1 121 ? -6.173 5.091 6.941 1.00 90.88 121 LYS A O 1
ATOM 923 N N . SER A 1 122 ? -6.330 5.757 9.085 1.00 89.38 12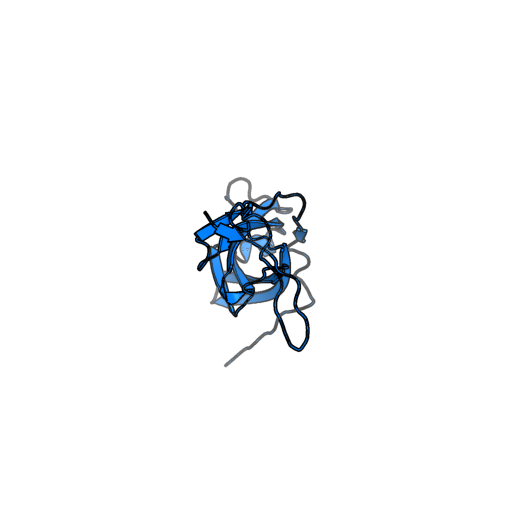2 SER A N 1
ATOM 924 C CA . SER A 1 122 ? -7.788 5.872 9.143 1.00 89.38 122 SER A CA 1
ATOM 925 C C . SER A 1 122 ? -8.188 7.343 9.079 1.00 89.38 122 SER A C 1
ATOM 927 O O . SER A 1 122 ? -7.702 8.162 9.867 1.00 89.38 122 SER A O 1
ATOM 929 N N . LYS A 1 123 ? -9.101 7.682 8.168 1.00 88.00 123 LYS A N 1
ATOM 930 C CA . LYS A 1 123 ? -9.627 9.043 7.992 1.00 88.00 123 LYS A CA 1
ATOM 931 C C . LYS A 1 123 ? -10.538 9.435 9.157 1.00 88.00 123 LYS A C 1
ATOM 933 O O . LYS A 1 123 ? -10.471 10.563 9.643 1.00 88.00 123 LYS A O 1
ATOM 938 N N . GLN A 1 124 ? -11.356 8.499 9.630 1.00 86.00 124 GLN A N 1
ATOM 939 C CA . GLN A 1 124 ? -12.359 8.717 10.666 1.00 86.00 124 GLN A CA 1
ATOM 940 C C . GLN A 1 124 ? -11.768 8.611 12.075 1.00 86.00 124 GLN A C 1
ATOM 942 O O . GLN A 1 124 ? -12.015 9.484 12.907 1.00 86.00 124 GLN A O 1
ATOM 947 N N . CYS A 1 125 ? -10.948 7.592 12.353 1.00 82.75 125 CYS A N 1
ATOM 948 C CA . CYS A 1 125 ? -10.326 7.412 13.669 1.00 82.75 125 CYS A CA 1
ATOM 949 C C . CYS A 1 125 ? -9.050 8.241 13.857 1.00 82.75 125 CYS A C 1
ATOM 951 O O . CYS A 1 125 ? -8.562 8.340 14.984 1.00 82.75 125 CYS A O 1
ATOM 953 N N . ARG A 1 126 ? -8.502 8.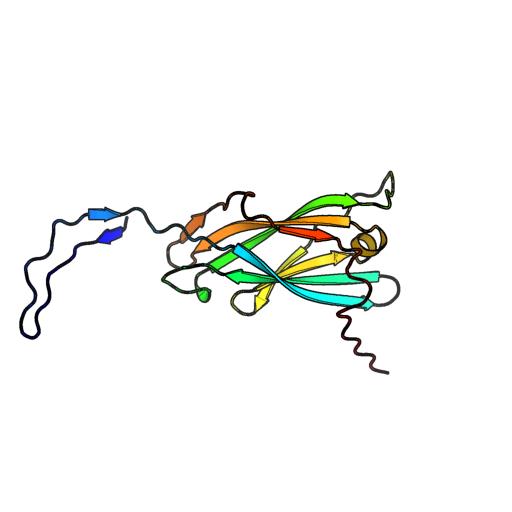834 12.783 1.00 84.06 126 ARG A N 1
ATOM 954 C CA . ARG A 1 126 ? -7.243 9.605 12.790 1.00 84.06 126 ARG A CA 1
ATOM 955 C C . ARG A 1 126 ? -6.062 8.831 13.387 1.00 84.06 126 ARG A C 1
ATOM 957 O O . ARG A 1 126 ? -5.134 9.420 13.940 1.00 84.06 126 ARG A O 1
ATOM 964 N N . THR A 1 127 ? -6.099 7.506 13.285 1.00 86.19 127 THR A N 1
ATOM 965 C CA . THR A 1 127 ? -5.006 6.618 13.677 1.00 86.19 127 THR A CA 1
ATOM 966 C C . THR A 1 127 ? -4.151 6.261 12.478 1.00 86.19 127 THR A C 1
ATOM 968 O O . THR A 1 127 ? -4.614 6.255 11.337 1.00 86.19 127 THR A O 1
ATOM 971 N N . ARG A 1 128 ? -2.883 5.952 12.747 1.00 89.81 128 ARG A N 1
ATOM 972 C CA . ARG A 1 128 ? -1.941 5.453 11.749 1.00 89.81 128 ARG A CA 1
ATOM 973 C C . ARG A 1 128 ? -1.197 4.245 12.283 1.00 89.81 128 ARG A C 1
ATOM 975 O O . ARG A 1 128 ? -0.964 4.144 13.487 1.00 89.81 128 ARG A O 1
ATOM 982 N N . SER A 1 129 ? -0.809 3.363 11.385 1.00 87.62 129 SER A N 1
ATOM 983 C CA . SER A 1 129 ? 0.048 2.225 11.673 1.00 87.62 129 SER A CA 1
ATOM 984 C C . SER A 1 129 ? 1.155 2.132 10.634 1.00 87.62 129 SER A C 1
ATOM 986 O O . SER A 1 129 ? 1.039 2.649 9.521 1.00 87.62 129 SER A O 1
ATOM 988 N N . PHE A 1 130 ? 2.229 1.456 11.024 1.00 87.88 130 PHE A N 1
ATOM 989 C CA . PHE A 1 130 ? 3.383 1.187 10.180 1.00 87.88 130 PHE A CA 1
ATOM 990 C C . PHE A 1 130 ? 3.548 -0.330 10.116 1.00 87.88 130 PHE A C 1
ATOM 992 O O . PHE A 1 130 ? 4.174 -0.909 11.011 1.00 87.88 130 PHE A O 1
ATOM 999 N N . PRO A 1 131 ? 2.895 -1.000 9.149 1.00 80.81 131 PRO A N 1
ATOM 1000 C CA . PRO A 1 131 ? 3.028 -2.438 8.984 1.00 80.81 131 PRO A CA 1
ATOM 1001 C C . PRO A 1 131 ? 4.499 -2.830 8.833 1.00 80.81 131 PRO A C 1
ATOM 1003 O O . PRO A 1 131 ? 5.291 -2.139 8.192 1.00 80.81 131 PRO A O 1
ATOM 1006 N N . THR A 1 132 ? 4.888 -3.942 9.451 1.00 72.25 132 THR A N 1
ATOM 1007 C CA . THR A 1 132 ? 6.264 -4.433 9.346 1.00 72.25 132 THR A CA 1
ATOM 1008 C C . THR A 1 132 ? 6.521 -5.021 7.962 1.00 72.25 132 THR A C 1
ATOM 1010 O O . THR A 1 132 ? 5.668 -5.734 7.437 1.00 72.25 132 THR A O 1
ATOM 1013 N N . ALA A 1 133 ? 7.740 -4.861 7.441 1.00 68.12 133 ALA A N 1
ATOM 1014 C CA . ALA A 1 133 ? 8.174 -5.429 6.158 1.00 68.12 133 ALA A CA 1
ATOM 1015 C C . ALA A 1 133 ? 8.090 -6.973 6.069 1.00 68.12 133 ALA A C 1
ATOM 1017 O O . ALA A 1 133 ? 8.322 -7.539 5.007 1.00 68.12 133 ALA A O 1
ATOM 1018 N N . LYS A 1 134 ? 7.724 -7.677 7.152 1.00 72.19 134 LYS A N 1
ATOM 1019 C CA . LYS A 1 134 ? 7.409 -9.117 7.132 1.00 72.19 134 LYS A CA 1
ATOM 1020 C C . LYS A 1 134 ? 6.236 -9.469 6.210 1.00 72.19 134 LYS A C 1
ATOM 1022 O O . LYS A 1 134 ? 6.153 -10.607 5.772 1.00 72.19 134 LYS A O 1
ATOM 1027 N N . ASP A 1 135 ? 5.359 -8.509 5.916 1.00 70.38 135 ASP A N 1
ATOM 1028 C CA . ASP A 1 135 ? 4.261 -8.663 4.953 1.00 70.38 135 ASP A CA 1
ATOM 1029 C C . ASP A 1 135 ? 4.653 -8.226 3.525 1.00 70.38 135 ASP A C 1
ATOM 1031 O O . ASP A 1 135 ? 3.777 -7.999 2.687 1.00 70.38 135 ASP A O 1
ATOM 1035 N N . SER A 1 136 ? 5.953 -8.072 3.247 1.00 78.75 136 SER A N 1
ATOM 1036 C CA . SER A 1 136 ? 6.437 -7.717 1.913 1.00 78.75 136 SER A CA 1
ATOM 1037 C C . SER A 1 136 ? 6.303 -8.864 0.920 1.00 78.75 136 SER A C 1
ATOM 1039 O O . SER A 1 136 ? 6.385 -10.044 1.259 1.00 78.75 136 SER A O 1
ATOM 1041 N N . GLN A 1 137 ? 6.075 -8.485 -0.331 1.00 82.31 137 GLN A N 1
ATOM 1042 C CA . GLN A 1 137 ? 6.069 -9.374 -1.483 1.00 82.31 137 GLN A CA 1
ATOM 1043 C C . GLN A 1 137 ? 7.083 -8.855 -2.500 1.00 82.31 137 GLN A C 1
ATOM 1045 O O . GLN A 1 137 ? 7.356 -7.657 -2.559 1.00 82.31 137 GLN A O 1
ATOM 1050 N N . SER A 1 138 ? 7.658 -9.755 -3.287 1.00 80.88 138 SER A N 1
ATOM 1051 C CA . SER A 1 138 ? 8.643 -9.423 -4.311 1.00 80.88 138 SER A CA 1
ATOM 1052 C C . SER A 1 138 ? 8.016 -9.385 -5.700 1.00 80.88 138 SER A C 1
ATOM 1054 O O . SER A 1 138 ? 7.134 -10.185 -6.010 1.00 80.88 138 SER A O 1
ATOM 1056 N N . ILE A 1 139 ? 8.507 -8.492 -6.555 1.00 80.25 139 ILE A N 1
ATOM 1057 C CA . ILE A 1 139 ? 8.182 -8.461 -7.980 1.00 80.25 139 ILE A CA 1
ATOM 1058 C C . ILE A 1 139 ? 9.451 -8.255 -8.803 1.00 80.25 139 ILE A C 1
ATOM 1060 O O . ILE A 1 139 ? 10.237 -7.339 -8.552 1.00 80.25 139 ILE A O 1
ATOM 1064 N N . LEU A 1 140 ? 9.625 -9.091 -9.824 1.00 79.06 140 LEU A N 1
ATOM 1065 C CA . LEU A 1 140 ? 10.666 -8.923 -10.824 1.00 79.06 140 LEU A CA 1
ATOM 1066 C C . LEU A 1 140 ? 10.064 -8.285 -12.079 1.00 79.06 140 LEU A C 1
ATOM 1068 O O . LEU A 1 140 ? 9.276 -8.903 -12.791 1.00 79.06 140 LEU A O 1
ATOM 1072 N N . LEU A 1 141 ? 10.467 -7.052 -12.406 1.00 72.25 141 LEU A N 1
ATOM 1073 C CA . LEU A 1 141 ? 9.913 -6.343 -13.568 1.00 72.25 141 LEU A CA 1
ATOM 1074 C C . LEU A 1 141 ? 10.314 -6.967 -14.923 1.00 72.25 141 LEU A C 1
ATOM 1076 O O . LEU A 1 141 ? 9.832 -6.544 -15.972 1.00 72.25 141 LEU A O 1
ATOM 1080 N N . SER A 1 142 ? 11.202 -7.965 -14.937 1.00 62.97 142 SER A N 1
ATOM 1081 C CA . SER A 1 142 ? 11.575 -8.697 -16.153 1.00 62.97 142 SER A CA 1
ATOM 1082 C C . SER A 1 142 ? 10.573 -9.786 -16.543 1.00 62.97 142 SER A C 1
ATOM 1084 O O . SER A 1 142 ? 10.413 -10.046 -17.738 1.00 62.97 142 SER A O 1
ATOM 1086 N N . GLU A 1 143 ? 9.849 -10.347 -15.566 1.00 56.00 143 GLU A N 1
ATOM 1087 C CA . GLU A 1 143 ? 8.758 -11.319 -15.760 1.00 56.00 143 GLU A CA 1
ATOM 1088 C C . GLU A 1 143 ? 7.541 -10.689 -16.455 1.00 56.00 143 GLU A C 1
ATOM 1090 O O . GLU A 1 143 ? 6.656 -11.377 -16.953 1.00 56.00 143 GLU A O 1
ATOM 1095 N N . LEU A 1 144 ? 7.540 -9.361 -16.578 1.00 59.31 144 LEU A N 1
ATOM 1096 C CA . LEU A 1 144 ? 6.539 -8.579 -17.299 1.00 59.31 144 LEU A CA 1
ATOM 1097 C C . LEU A 1 144 ? 6.577 -8.786 -18.813 1.00 59.31 144 LEU A C 1
ATOM 1099 O O . LEU A 1 144 ? 5.663 -8.368 -19.521 1.00 59.31 144 LEU A O 1
ATOM 1103 N N . ARG A 1 145 ? 7.608 -9.451 -19.343 1.00 48.75 145 ARG A N 1
ATOM 1104 C CA . ARG A 1 145 ? 7.577 -9.951 -20.715 1.00 48.75 145 ARG A CA 1
ATOM 1105 C C . ARG A 1 145 ? 6.746 -11.230 -20.725 1.00 48.75 145 ARG A C 1
ATOM 1107 O O . ARG A 1 145 ? 7.296 -12.289 -20.450 1.00 48.75 145 ARG A O 1
ATOM 1114 N N . HIS A 1 146 ? 5.454 -11.107 -21.035 1.00 44.56 146 HIS A N 1
ATOM 1115 C CA . HIS A 1 146 ? 4.692 -11.961 -21.974 1.00 44.56 146 HIS A CA 1
ATOM 1116 C C . HIS A 1 146 ? 3.203 -12.141 -21.628 1.00 44.56 146 HIS A C 1
ATOM 1118 O O . HIS A 1 146 ? 2.470 -12.524 -22.532 1.00 44.56 146 HIS A O 1
ATOM 1124 N N . ASN A 1 147 ? 2.710 -11.820 -20.420 1.00 36.66 147 ASN A N 1
ATOM 1125 C CA . ASN A 1 147 ? 1.348 -12.249 -20.033 1.00 36.66 147 ASN A CA 1
ATOM 1126 C C . ASN A 1 147 ? 0.286 -11.184 -19.713 1.00 36.66 147 ASN A C 1
ATOM 1128 O O . ASN A 1 147 ? -0.830 -11.574 -19.384 1.00 36.66 147 ASN A O 1
ATOM 1132 N N . GLN A 1 148 ? 0.532 -9.878 -19.864 1.00 41.53 148 GLN A N 1
ATOM 1133 C CA . GLN A 1 148 ? -0.559 -8.887 -19.785 1.00 41.53 148 GLN A CA 1
ATOM 1134 C C . GLN A 1 148 ? -0.131 -7.520 -20.341 1.00 41.53 148 GLN A C 1
ATOM 1136 O O . GLN A 1 148 ? 0.138 -6.577 -19.610 1.00 41.53 148 GLN A O 1
ATOM 1141 N N . PHE A 1 149 ? -0.048 -7.400 -21.666 1.00 43.62 149 PHE A N 1
ATOM 1142 C CA . PHE A 1 149 ? -0.059 -6.092 -22.321 1.00 43.62 149 PHE A CA 1
ATOM 1143 C C . PHE A 1 149 ? -1.415 -5.938 -23.006 1.00 43.62 149 PHE A C 1
ATOM 1145 O O . PHE A 1 149 ? -1.654 -6.531 -24.056 1.00 43.62 149 PHE A O 1
ATOM 1152 N N . SER A 1 150 ? -2.329 -5.166 -22.418 1.00 35.28 150 SER A N 1
ATOM 1153 C CA . SER A 1 150 ? -3.484 -4.667 -23.164 1.00 35.28 150 SER A CA 1
ATOM 1154 C C . SER A 1 150 ? -3.003 -3.523 -24.056 1.00 35.28 150 SER A C 1
ATOM 1156 O O . SER A 1 150 ? -2.953 -2.371 -23.629 1.00 35.28 150 SER A O 1
ATOM 1158 N N . PHE A 1 151 ? -2.603 -3.850 -25.283 1.00 35.00 151 PHE A N 1
ATOM 1159 C CA . PHE A 1 151 ? -2.371 -2.856 -26.323 1.00 35.00 151 PHE A CA 1
ATOM 1160 C C . PHE A 1 151 ? -3.724 -2.280 -26.748 1.00 35.00 151 PHE A C 1
ATOM 1162 O O . PHE A 1 151 ? -4.582 -3.012 -27.235 1.00 35.00 151 PHE A O 1
ATOM 1169 N N . THR A 1 152 ? -3.918 -0.973 -26.595 1.00 27.42 152 THR A N 1
ATOM 1170 C CA . THR A 1 152 ? -4.855 -0.239 -27.453 1.00 27.42 152 THR A CA 1
ATOM 1171 C C . THR A 1 152 ? -4.019 0.638 -28.365 1.00 27.42 152 THR A C 1
ATOM 1173 O O . THR A 1 152 ? -3.513 1.682 -27.970 1.00 27.42 152 THR A O 1
ATOM 1176 N N . VAL A 1 153 ? -3.809 0.134 -29.579 1.00 31.53 153 VAL A N 1
ATOM 1177 C CA . VAL A 1 153 ? -3.406 0.955 -30.718 1.00 31.53 153 VAL A CA 1
ATOM 1178 C C . VAL A 1 153 ? -4.671 1.677 -31.171 1.00 31.53 153 VAL A C 1
ATOM 1180 O O . VAL A 1 153 ? -5.716 1.050 -31.344 1.00 31.53 153 VAL A O 1
ATOM 1183 N N . SER A 1 154 ? -4.609 2.994 -31.299 1.00 32.16 154 SER A N 1
ATOM 1184 C CA . SER A 1 154 ? -5.608 3.776 -32.023 1.00 32.16 154 SER A CA 1
ATOM 1185 C C . SER A 1 154 ? -4.846 4.633 -33.025 1.00 32.16 154 SER A C 1
ATOM 1187 O O . SER A 1 154 ? -3.814 5.195 -32.655 1.00 32.16 154 SER A O 1
ATOM 1189 N N . ASP A 1 155 ? -5.325 4.577 -34.269 1.00 35.19 155 ASP A N 1
ATOM 1190 C CA . ASP A 1 155 ? -4.667 4.958 -35.529 1.00 35.19 155 ASP A CA 1
ATOM 1191 C C . ASP A 1 155 ? -3.995 6.341 -35.562 1.00 35.19 155 ASP A C 1
ATOM 1193 O O . ASP A 1 155 ? -4.548 7.303 -34.978 1.00 35.19 155 ASP A O 1
#

Organism: Cylicostephanus goldi (NCBI:txid71465)

Radius of gyration: 21.69 Å; chains: 1; bounding box: 65×22×69 Å